Protein AF-A0AA46S4S0-F1 (afdb_monomer_lite)

Foldseek 3Di:
DPLVPLLCVLAFKWWQDAPDDPPSVVQPADPFTKIWGWDRDRQKIKTWIDGLLCCVLPVVDLTWIKIWGQDPVQSQKTKIFTWDQDPNDIDTFFIWIWGDDPQKIWIDTDDPGSSPPSNDIGIIGGHPPDDSVRRDDPSCVSVVNNPD

Sequence (148 aa):
MTWKSEDKEWEGKYISNPEGYLDFETMELSSVSVEIVIWPNQGGISGTIVSPYICKELPFLKYAQLRGNVNFFNSNKVEVEVWDYISGKQVILGKLLLSKVDSILIIKNISSSLLGELNNEIRLAKNPNLAKDEIKPDYDFCSKNISL

Organism: NCBI:txid108980

Secondary structure (DSSP, 8-state):
--HHHHGGGG-EEEESS-TT-TTGGGGT--SS--EEEEEEETTEEEEEEE-HHHHHH-TT-S-EEEEEE--GGGTTEEEEEEEEEETTEEEEEEEEEEEEETTEEEEEE-S--TT-STTSPEEEEEPTT--GGG----TTHHHHS---

Radius of gyration: 14.69 Å; chains: 1; bounding box: 34×40×35 Å

Structure (mmCIF, N/CA/C/O backbone):
data_AF-A0AA46S4S0-F1
#
_entry.id   AF-A0AA46S4S0-F1
#
loop_
_atom_site.group_PDB
_atom_site.id
_atom_site.type_symbol
_atom_site.label_atom_id
_atom_site.label_alt_id
_atom_site.label_comp_id
_atom_site.label_asym_id
_atom_site.label_entity_id
_atom_site.label_seq_id
_atom_site.pdbx_PDB_ins_code
_atom_site.Cartn_x
_atom_site.Cartn_y
_atom_site.Cartn_z
_atom_site.occupancy
_atom_site.B_iso_or_equiv
_atom_site.auth_seq_id
_atom_site.auth_comp_id
_atom_site.auth_asym_id
_atom_site.auth_atom_id
_atom_site.pdbx_PDB_model_num
ATOM 1 N N . MET A 1 1 ? 11.685 23.274 -11.064 1.00 36.12 1 MET A N 1
ATOM 2 C CA . MET A 1 1 ? 10.391 22.566 -11.187 1.00 36.12 1 MET A CA 1
ATOM 3 C C . MET A 1 1 ? 10.682 21.071 -11.180 1.00 36.12 1 MET A C 1
ATOM 5 O O . MET A 1 1 ? 10.967 20.540 -12.239 1.00 36.12 1 MET A O 1
ATOM 9 N N . THR A 1 2 ? 10.703 20.416 -10.016 1.00 50.03 2 THR A N 1
ATOM 10 C CA . THR A 1 2 ? 11.137 18.999 -9.908 1.00 50.03 2 THR A CA 1
ATOM 11 C C . THR A 1 2 ? 10.282 18.144 -8.965 1.00 50.03 2 THR A C 1
ATOM 13 O O . THR A 1 2 ? 10.339 16.929 -9.045 1.00 50.03 2 THR A O 1
ATOM 16 N N . TRP A 1 3 ? 9.385 18.736 -8.166 1.00 42.16 3 TRP A N 1
ATOM 17 C CA . TRP A 1 3 ? 8.473 17.983 -7.286 1.00 42.16 3 TRP A CA 1
ATOM 18 C C . TRP A 1 3 ? 7.451 17.114 -8.037 1.00 42.16 3 TRP A C 1
ATOM 20 O O . TRP A 1 3 ? 7.001 16.109 -7.511 1.00 42.16 3 TRP A O 1
ATOM 30 N N . LYS A 1 4 ? 7.095 17.502 -9.270 1.00 51.22 4 LYS A N 1
ATOM 31 C CA . LYS A 1 4 ? 6.000 16.910 -10.060 1.00 51.22 4 LYS A CA 1
ATOM 32 C C . LYS A 1 4 ? 6.394 15.642 -10.834 1.00 51.22 4 LYS A C 1
ATOM 34 O O . LYS A 1 4 ? 5.555 15.115 -11.566 1.00 51.22 4 LYS A O 1
ATOM 39 N N . SER A 1 5 ? 7.672 15.251 -10.815 1.00 61.97 5 SER A N 1
ATOM 40 C CA . SER A 1 5 ? 8.162 14.043 -11.497 1.00 61.97 5 SER A CA 1
ATOM 41 C C . SER A 1 5 ? 8.348 12.877 -10.538 1.00 61.97 5 SER A C 1
ATOM 43 O O . SER A 1 5 ? 8.002 11.763 -10.901 1.00 61.97 5 SER A O 1
ATOM 45 N N . GLU A 1 6 ? 8.847 13.129 -9.329 1.00 67.06 6 GLU A N 1
ATOM 46 C CA . GLU A 1 6 ? 9.220 12.076 -8.376 1.00 67.06 6 GLU A CA 1
ATOM 47 C C . GLU A 1 6 ? 8.002 11.418 -7.724 1.00 67.06 6 GLU A C 1
ATOM 49 O O . GLU A 1 6 ? 7.951 10.196 -7.617 1.00 67.06 6 GLU A O 1
ATOM 54 N N . ASP A 1 7 ? 6.985 12.200 -7.351 1.00 73.50 7 ASP A N 1
ATOM 55 C CA . ASP A 1 7 ? 5.729 11.672 -6.809 1.00 73.50 7 ASP A CA 1
ATOM 56 C C . ASP A 1 7 ? 4.970 10.827 -7.846 1.00 73.50 7 ASP A C 1
ATOM 58 O O . ASP A 1 7 ? 4.419 9.775 -7.522 1.00 73.50 7 ASP A O 1
ATOM 62 N N . LYS A 1 8 ? 4.995 11.234 -9.119 1.00 81.56 8 LYS A N 1
ATOM 63 C CA . LYS A 1 8 ? 4.362 10.501 -10.226 1.00 81.56 8 LYS A CA 1
ATOM 64 C C . LYS A 1 8 ? 4.934 9.115 -10.464 1.00 81.56 8 LYS A C 1
ATOM 66 O O . LYS A 1 8 ? 4.229 8.269 -11.005 1.00 81.56 8 LYS A O 1
ATOM 71 N N . GLU A 1 9 ? 6.183 8.857 -10.101 1.00 86.31 9 GLU A N 1
ATOM 72 C CA . GLU A 1 9 ? 6.750 7.521 -10.280 1.00 86.31 9 GLU A CA 1
ATOM 73 C C . GLU A 1 9 ? 6.102 6.473 -9.367 1.00 86.31 9 GLU A C 1
ATOM 75 O O . GLU A 1 9 ? 6.152 5.279 -9.675 1.00 86.31 9 GLU A O 1
ATOM 80 N N . TRP A 1 10 ? 5.489 6.919 -8.269 1.00 90.81 10 TRP A N 1
ATOM 81 C CA . TRP A 1 10 ? 4.727 6.080 -7.351 1.00 90.81 10 TRP A CA 1
ATOM 82 C C . TRP A 1 10 ? 3.303 5.805 -7.841 1.00 90.81 10 TRP A C 1
ATOM 84 O O . TRP A 1 10 ? 2.665 4.889 -7.340 1.00 90.81 10 TRP A O 1
ATOM 94 N N . GLU A 1 11 ? 2.798 6.573 -8.813 1.00 92.56 11 GLU A N 1
ATOM 95 C CA . GLU A 1 11 ? 1.435 6.438 -9.334 1.00 92.56 11 GLU A CA 1
ATOM 96 C C . GLU A 1 11 ? 1.198 5.029 -9.891 1.00 92.56 11 GLU A C 1
ATOM 98 O O . GLU A 1 11 ? 1.884 4.609 -10.828 1.00 92.56 11 GLU A O 1
ATOM 103 N N . GLY A 1 12 ? 0.219 4.300 -9.359 1.00 93.94 12 GLY A N 1
ATOM 104 C CA . GLY A 1 12 ? -0.076 2.951 -9.828 1.00 93.94 12 GLY A CA 1
ATOM 105 C C . GLY A 1 12 ? -0.966 2.138 -8.903 1.00 93.94 12 GLY A C 1
ATOM 106 O O . GLY A 1 12 ? -1.176 2.478 -7.741 1.00 93.94 12 GLY A O 1
ATOM 107 N N . LYS A 1 13 ? -1.454 1.020 -9.436 1.00 95.06 13 LYS A N 1
ATOM 108 C CA . LYS A 1 13 ? -2.073 -0.057 -8.666 1.00 95.06 13 LYS A CA 1
ATOM 109 C C . LYS A 1 13 ? -1.077 -1.203 -8.569 1.00 95.06 13 LYS A C 1
ATOM 111 O O . LYS A 1 13 ? -0.617 -1.692 -9.596 1.00 95.06 13 LYS A O 1
ATOM 116 N N . TYR A 1 14 ? -0.745 -1.608 -7.354 1.00 94.69 14 TYR A N 1
ATOM 117 C CA . TYR A 1 14 ? 0.213 -2.666 -7.073 1.00 94.69 14 TYR A CA 1
ATOM 118 C C . TYR A 1 14 ? -0.508 -3.824 -6.400 1.00 94.69 14 TYR A C 1
ATOM 120 O O . TYR A 1 14 ? -1.260 -3.628 -5.443 1.00 94.69 14 TYR A O 1
ATOM 128 N N . ILE A 1 15 ? -0.283 -5.024 -6.921 1.00 92.62 15 ILE A N 1
ATOM 129 C CA . ILE A 1 15 ? -0.963 -6.244 -6.499 1.00 92.62 15 ILE A CA 1
ATOM 130 C C . ILE A 1 15 ? 0.025 -7.405 -6.400 1.00 92.62 15 ILE A C 1
ATOM 132 O O . ILE A 1 15 ? 1.081 -7.422 -7.028 1.00 92.62 15 ILE A O 1
ATOM 136 N N . SER A 1 16 ? -0.334 -8.369 -5.567 1.00 87.62 16 SER A N 1
ATOM 137 C CA . SER A 1 16 ? 0.432 -9.595 -5.285 1.00 87.62 16 SER A CA 1
ATOM 138 C C . SER A 1 16 ? 0.354 -10.617 -6.420 1.00 87.62 16 SER A C 1
ATOM 140 O O . SER A 1 16 ? 1.297 -11.369 -6.625 1.00 87.62 16 SER A O 1
ATOM 142 N N . ASN A 1 17 ? -0.742 -10.614 -7.184 1.00 82.50 17 ASN A N 1
ATOM 143 C CA . ASN A 1 17 ? -0.949 -11.508 -8.321 1.00 82.50 17 ASN A CA 1
ATOM 144 C C . ASN A 1 17 ? -1.313 -10.708 -9.587 1.00 82.50 17 ASN A C 1
ATOM 146 O O . ASN A 1 17 ? -2.492 -10.613 -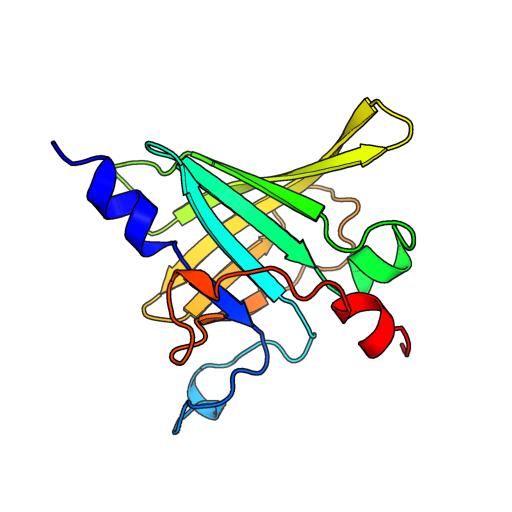9.936 1.00 82.50 17 ASN A O 1
ATOM 150 N N . PRO A 1 18 ? -0.342 -10.032 -10.222 1.00 79.81 18 PRO A N 1
ATOM 151 C CA . PRO A 1 18 ? -0.592 -9.247 -11.420 1.00 79.81 18 PRO A CA 1
ATOM 152 C C . PRO A 1 18 ? -0.735 -10.130 -12.661 1.00 79.81 18 PRO A C 1
ATOM 154 O O . PRO A 1 18 ? 0.110 -10.971 -12.956 1.00 79.81 18 PRO A O 1
ATOM 157 N N . GLU A 1 19 ? -1.763 -9.865 -13.456 1.00 72.88 19 GLU A N 1
ATOM 158 C CA . GLU A 1 19 ? -1.836 -10.390 -14.817 1.00 72.88 19 GLU A CA 1
ATOM 159 C C . GLU A 1 19 ? -0.937 -9.566 -15.758 1.00 72.88 19 GLU A C 1
ATOM 161 O O . GLU A 1 19 ? -0.796 -8.351 -15.600 1.00 72.88 19 GLU A O 1
ATOM 166 N N . GLY A 1 20 ? -0.346 -10.217 -16.766 1.00 68.25 20 GLY A N 1
ATOM 167 C CA . GLY A 1 20 ? 0.411 -9.545 -17.833 1.00 68.25 20 GLY A CA 1
ATOM 168 C C . GLY A 1 20 ? 1.933 -9.492 -17.664 1.00 68.25 20 GLY A C 1
ATOM 169 O O . GLY A 1 20 ? 2.601 -8.918 -18.521 1.00 68.25 20 GLY A O 1
ATOM 170 N N . TYR A 1 21 ? 2.497 -10.108 -16.622 1.00 76.00 21 TYR A N 1
ATOM 171 C CA . TYR A 1 21 ? 3.943 -10.331 -16.516 1.00 76.00 21 TYR A CA 1
ATOM 172 C C . TYR A 1 21 ? 4.326 -11.729 -17.009 1.00 76.00 21 TYR A C 1
ATOM 174 O O . TYR A 1 21 ? 3.789 -12.720 -16.524 1.00 76.00 21 TYR A O 1
ATOM 182 N N . LEU A 1 22 ? 5.272 -11.804 -17.952 1.00 66.25 22 LEU A N 1
ATOM 183 C CA . LEU A 1 22 ? 5.799 -13.076 -18.472 1.00 66.25 22 LEU A CA 1
ATOM 184 C C . LEU A 1 22 ? 6.685 -13.799 -17.442 1.00 66.25 22 LEU A C 1
ATOM 186 O O . LEU A 1 22 ? 6.590 -15.012 -17.312 1.00 66.25 22 LEU A O 1
ATOM 190 N N . ASP A 1 23 ? 7.470 -13.046 -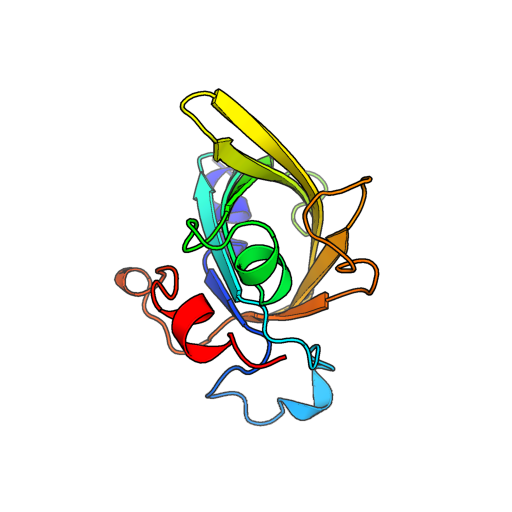16.664 1.00 73.12 23 ASP A N 1
ATOM 191 C CA . ASP A 1 23 ? 8.440 -13.579 -15.694 1.00 73.12 23 ASP A CA 1
ATOM 192 C C . ASP A 1 23 ? 7.989 -13.381 -14.232 1.00 73.12 23 ASP A C 1
ATOM 194 O O . ASP A 1 23 ? 8.803 -13.079 -13.355 1.00 73.12 23 ASP A O 1
ATOM 198 N N . PHE A 1 24 ? 6.686 -13.509 -13.947 1.00 72.25 24 PHE A N 1
ATOM 199 C CA . PHE A 1 24 ? 6.125 -13.213 -12.616 1.00 72.25 24 PHE A CA 1
ATOM 200 C C . PHE A 1 24 ? 6.772 -14.043 -11.487 1.00 72.25 24 PHE A C 1
ATOM 202 O O . PHE A 1 24 ? 6.928 -13.548 -10.370 1.00 72.25 24 PHE A O 1
ATOM 209 N N . GLU A 1 25 ? 7.202 -15.274 -11.786 1.00 74.25 25 GLU A N 1
ATOM 210 C CA . GLU A 1 25 ? 7.838 -16.184 -10.823 1.00 74.25 25 GLU A CA 1
ATOM 211 C C . GLU A 1 25 ? 9.158 -15.624 -10.271 1.00 74.25 25 GLU A C 1
ATOM 213 O O . GLU A 1 25 ? 9.494 -15.848 -9.110 1.00 74.25 25 GLU A O 1
ATOM 218 N N . THR A 1 26 ? 9.885 -14.835 -11.068 1.00 81.00 26 THR A N 1
ATOM 219 C CA . THR A 1 26 ? 11.179 -14.247 -10.675 1.00 81.00 26 THR A CA 1
ATOM 220 C C . THR A 1 26 ? 11.051 -13.007 -9.791 1.00 81.00 26 THR A C 1
ATOM 222 O O . THR A 1 26 ? 12.038 -12.549 -9.220 1.00 81.00 26 THR A O 1
ATOM 225 N N . MET A 1 27 ? 9.846 -12.446 -9.658 1.00 82.69 27 MET A N 1
ATOM 226 C CA . MET A 1 27 ? 9.619 -11.213 -8.896 1.00 82.69 27 MET A CA 1
ATOM 227 C C . MET A 1 27 ? 9.512 -11.449 -7.384 1.00 82.69 27 MET A C 1
ATOM 229 O O . MET A 1 27 ? 9.565 -10.488 -6.606 1.00 82.69 27 MET A O 1
ATOM 233 N N . GLU A 1 28 ? 9.384 -12.716 -6.970 1.00 87.38 28 GLU A N 1
ATOM 234 C CA . GLU A 1 28 ? 9.227 -13.130 -5.570 1.00 87.38 28 GLU A CA 1
ATOM 235 C C . GLU A 1 28 ? 8.070 -12.379 -4.887 1.00 87.38 28 GLU A C 1
ATOM 237 O O . GLU A 1 28 ? 8.216 -11.818 -3.799 1.00 87.38 28 GLU A O 1
ATOM 242 N N . LEU A 1 29 ? 6.920 -12.291 -5.566 1.00 88.75 29 LEU A N 1
ATOM 243 C CA . LEU A 1 29 ? 5.742 -11.608 -5.031 1.00 88.75 29 LEU A CA 1
ATOM 244 C C . LEU A 1 29 ? 5.168 -12.369 -3.837 1.00 88.75 29 LEU A C 1
ATOM 246 O O . LEU A 1 29 ? 5.229 -13.597 -3.754 1.00 88.75 29 LEU A O 1
ATOM 250 N N . SER A 1 30 ? 4.591 -11.629 -2.896 1.00 88.12 30 SER A N 1
ATOM 251 C CA . SER A 1 30 ? 4.001 -12.235 -1.707 1.00 88.12 30 SER A CA 1
ATOM 252 C C . SER A 1 30 ? 2.753 -13.044 -2.049 1.00 88.12 30 SER A C 1
ATOM 254 O O . SER A 1 30 ? 1.896 -12.589 -2.800 1.00 88.12 30 SER A O 1
ATOM 256 N N . SER A 1 31 ? 2.611 -14.213 -1.421 1.00 84.88 31 SER A N 1
ATOM 257 C CA . SER A 1 31 ? 1.440 -15.088 -1.575 1.00 84.88 31 SER A CA 1
ATOM 258 C C . SER A 1 31 ? 0.164 -14.524 -0.944 1.00 84.88 31 SER A C 1
ATOM 260 O O . SER A 1 31 ? -0.938 -14.930 -1.306 1.00 84.88 31 SER A O 1
ATOM 262 N N . VAL A 1 32 ? 0.296 -13.596 0.007 1.00 84.25 32 VAL A N 1
ATOM 263 C CA . VAL A 1 32 ? -0.844 -12.928 0.639 1.00 84.25 32 VAL A CA 1
ATOM 264 C C . VAL A 1 32 ? -1.434 -11.917 -0.335 1.00 84.25 32 VAL A C 1
ATOM 266 O O . VAL A 1 32 ? -0.744 -10.996 -0.775 1.00 84.25 32 VAL A O 1
ATOM 269 N N . SER A 1 33 ? -2.731 -12.050 -0.611 1.00 87.88 33 SER A N 1
ATOM 270 C CA . SER A 1 33 ? -3.470 -11.098 -1.432 1.00 87.88 33 SER A CA 1
ATOM 271 C C . SER A 1 33 ? -3.469 -9.721 -0.774 1.00 87.88 33 SER A C 1
ATOM 273 O O . SER A 1 33 ? -4.149 -9.487 0.216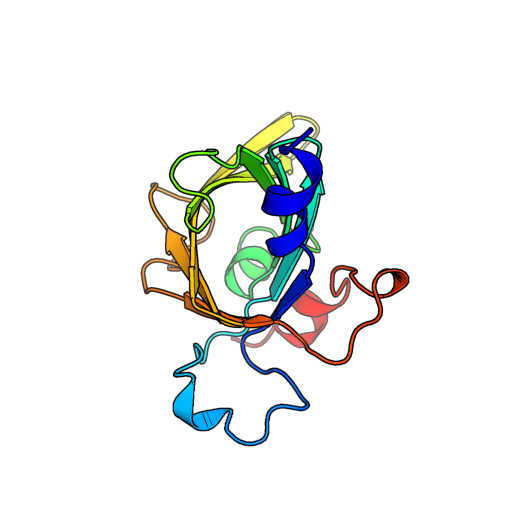 1.00 87.88 33 SER A O 1
ATOM 275 N N . VAL A 1 34 ? -2.684 -8.796 -1.305 1.00 90.25 34 VAL A N 1
ATOM 276 C CA . VAL A 1 34 ? -2.683 -7.380 -0.919 1.00 90.25 34 VAL A CA 1
ATOM 277 C C . VAL A 1 34 ? -2.811 -6.541 -2.181 1.00 90.25 34 VAL A C 1
ATOM 279 O O . VAL A 1 34 ? -2.230 -6.874 -3.221 1.00 90.25 34 VAL A O 1
ATOM 282 N N . GLU A 1 35 ? -3.558 -5.449 -2.065 1.00 93.94 35 GLU A N 1
ATOM 283 C CA . GLU A 1 35 ? -3.640 -4.396 -3.064 1.00 93.94 35 GLU A CA 1
ATOM 284 C C . GLU A 1 35 ? -3.319 -3.047 -2.422 1.00 93.94 35 GLU A C 1
ATOM 286 O O . GLU A 1 35 ? -3.810 -2.709 -1.342 1.00 93.94 35 GLU A O 1
ATOM 291 N N . ILE A 1 36 ? -2.521 -2.251 -3.125 1.00 95.50 36 ILE A N 1
ATOM 292 C CA . ILE A 1 36 ? -2.293 -0.848 -2.805 1.00 95.50 36 ILE A CA 1
ATOM 293 C C . ILE A 1 36 ? -2.413 -0.013 -4.075 1.00 95.50 36 ILE A C 1
ATOM 295 O O . ILE A 1 36 ? -1.862 -0.347 -5.124 1.00 95.50 36 ILE A O 1
ATOM 299 N N . VAL A 1 37 ? -3.147 1.084 -3.980 1.00 96.38 37 VAL A N 1
ATOM 300 C CA . VAL A 1 37 ? -3.280 2.076 -5.043 1.00 96.38 37 VAL A CA 1
ATOM 301 C C . VAL A 1 37 ? -2.636 3.355 -4.556 1.00 96.38 37 VAL A C 1
ATOM 303 O O . VAL A 1 37 ? -2.918 3.791 -3.444 1.00 96.38 37 VAL A O 1
ATOM 306 N N . ILE A 1 38 ? -1.763 3.942 -5.367 1.00 95.69 38 ILE A N 1
ATOM 307 C CA . ILE A 1 38 ? -1.029 5.155 -5.027 1.00 95.69 38 ILE A CA 1
ATOM 308 C C . ILE A 1 38 ? -1.299 6.223 -6.084 1.00 95.69 38 ILE A C 1
ATOM 310 O O . ILE A 1 38 ? -1.191 5.973 -7.287 1.00 95.69 38 ILE A O 1
ATOM 314 N N . TRP A 1 39 ? -1.601 7.430 -5.613 1.00 93.62 39 TRP A N 1
ATOM 315 C CA . TRP A 1 39 ? -1.731 8.642 -6.406 1.00 93.62 39 TRP A CA 1
ATOM 316 C C . TRP A 1 39 ? -0.716 9.696 -5.936 1.00 93.62 39 TRP A C 1
ATOM 318 O O . TRP A 1 39 ? -0.485 9.849 -4.732 1.00 93.62 39 TRP A O 1
ATOM 328 N N . PRO A 1 40 ? -0.113 10.457 -6.862 1.00 90.25 40 PRO A N 1
ATOM 329 C CA . PRO A 1 40 ? 0.785 11.549 -6.514 1.00 90.25 40 PRO A CA 1
ATOM 330 C C . PRO A 1 40 ? 0.002 12.716 -5.905 1.00 90.25 40 PRO A C 1
ATOM 332 O O . PRO A 1 40 ? -1.062 13.093 -6.400 1.00 90.25 40 PRO A O 1
ATOM 335 N N . ASN A 1 41 ? 0.549 13.330 -4.858 1.00 86.06 41 ASN A N 1
ATOM 336 C CA . ASN A 1 41 ? -0.048 14.486 -4.198 1.00 86.06 41 ASN A CA 1
ATOM 337 C C . ASN A 1 41 ? 1.001 15.545 -3.839 1.00 86.06 41 ASN A C 1
ATOM 339 O O . ASN A 1 41 ? 1.461 15.624 -2.705 1.00 86.06 41 ASN A O 1
ATOM 343 N N . GLN A 1 42 ? 1.354 16.369 -4.821 1.00 82.38 42 GLN A N 1
ATOM 344 C CA . GLN A 1 42 ? 2.165 17.582 -4.682 1.00 82.38 42 GLN A CA 1
ATOM 345 C C . GLN A 1 42 ? 3.372 17.478 -3.734 1.00 82.38 42 GLN A C 1
ATOM 347 O O . GLN A 1 42 ? 3.492 18.241 -2.777 1.00 82.38 42 GLN A O 1
ATOM 352 N N . GLY A 1 43 ? 4.286 16.547 -4.023 1.00 82.12 43 GLY A N 1
ATOM 353 C CA . GLY A 1 43 ? 5.463 16.279 -3.178 1.00 82.12 43 GLY A CA 1
ATOM 354 C C . GLY A 1 43 ? 5.236 15.206 -2.106 1.00 82.12 43 GLY A C 1
ATOM 355 O O . GLY A 1 43 ? 6.136 14.880 -1.335 1.00 82.12 43 GLY A O 1
ATOM 356 N N . GLY A 1 44 ? 4.046 14.617 -2.079 1.00 89.12 44 GLY A N 1
ATOM 357 C CA . GLY A 1 44 ? 3.719 13.423 -1.322 1.00 89.12 44 GLY A CA 1
ATOM 358 C C . GLY A 1 44 ? 2.990 12.393 -2.171 1.00 89.12 44 GLY A C 1
ATOM 359 O O . GLY A 1 44 ? 2.825 12.540 -3.382 1.00 89.12 44 GLY A O 1
ATOM 360 N N . ILE A 1 45 ? 2.528 11.350 -1.500 1.00 93.12 45 ILE A N 1
ATOM 361 C CA . ILE A 1 45 ? 1.646 10.335 -2.055 1.00 93.12 45 ILE A CA 1
ATOM 362 C C . ILE A 1 45 ? 0.404 10.204 -1.184 1.00 93.12 45 ILE A C 1
ATOM 364 O O . ILE A 1 45 ? 0.453 10.337 0.041 1.00 93.12 45 ILE A O 1
ATOM 368 N N . SER A 1 46 ? -0.716 9.931 -1.830 1.00 95.25 46 SER A N 1
ATOM 369 C CA . SER A 1 46 ? -1.942 9.449 -1.207 1.00 95.25 46 SER A CA 1
ATOM 370 C C . SER A 1 46 ? -2.334 8.128 -1.852 1.00 95.25 46 SER A C 1
ATOM 372 O O . SER A 1 46 ? -1.733 7.705 -2.838 1.00 95.25 46 SER A O 1
ATOM 374 N N . GLY A 1 47 ? -3.315 7.434 -1.294 1.00 96.00 47 GLY A N 1
ATOM 375 C CA . GLY A 1 47 ? -3.662 6.124 -1.813 1.00 96.00 47 GLY A CA 1
ATOM 376 C C . GLY A 1 47 ? -4.619 5.354 -0.934 1.00 96.00 47 GLY A C 1
ATOM 377 O O . GLY A 1 47 ? -5.128 5.866 0.064 1.00 96.00 47 GLY A O 1
ATOM 378 N N . THR A 1 48 ? -4.792 4.090 -1.281 1.00 96.12 48 THR A N 1
ATOM 379 C CA . THR A 1 48 ? -5.564 3.124 -0.506 1.00 96.12 48 THR A CA 1
ATOM 380 C C . THR A 1 48 ? -4.809 1.816 -0.384 1.00 96.12 48 THR A C 1
ATOM 382 O O . THR A 1 48 ? -4.087 1.439 -1.302 1.00 96.12 48 THR A O 1
ATOM 385 N N . ILE A 1 49 ? -5.010 1.098 0.713 1.00 93.88 49 ILE A N 1
ATOM 386 C CA . ILE A 1 49 ? -4.490 -0.253 0.917 1.00 93.88 49 ILE A CA 1
ATOM 387 C C . ILE A 1 49 ? -5.612 -1.168 1.399 1.00 93.88 49 ILE A C 1
ATOM 389 O O . ILE A 1 49 ? -6.433 -0.779 2.232 1.00 93.88 49 ILE A O 1
ATOM 393 N N . VAL A 1 50 ? -5.642 -2.392 0.884 1.00 92.25 50 VAL A N 1
ATOM 394 C CA . VAL A 1 50 ? -6.563 -3.436 1.326 1.00 92.25 50 VAL A CA 1
ATOM 395 C C . VAL A 1 50 ? -5.856 -4.791 1.353 1.00 92.25 50 VAL A C 1
ATOM 397 O O . VAL A 1 50 ? -4.979 -5.087 0.541 1.00 92.25 50 VAL A O 1
ATOM 400 N N . SER A 1 51 ? -6.216 -5.602 2.341 1.00 89.31 51 SER A N 1
ATOM 401 C CA . SER A 1 51 ? -5.740 -6.970 2.535 1.00 89.31 51 SER A CA 1
ATOM 402 C C . SER A 1 51 ? -6.799 -7.767 3.309 1.00 89.31 51 SER A C 1
ATOM 404 O O . SER A 1 51 ? -7.646 -7.153 3.968 1.00 89.31 51 SER A O 1
ATOM 406 N N . PRO A 1 52 ? -6.752 -9.114 3.306 1.00 87.19 52 PRO A N 1
ATOM 407 C CA . PRO A 1 52 ? -7.640 -9.947 4.113 1.00 87.19 52 PRO A CA 1
ATOM 408 C C . PRO A 1 52 ? -7.638 -9.562 5.595 1.00 87.19 52 PRO A C 1
ATOM 410 O O . PRO A 1 52 ? -8.682 -9.593 6.238 1.00 87.19 52 PRO A O 1
ATOM 413 N N . TYR A 1 53 ? -6.493 -9.125 6.129 1.00 84.56 53 TYR A N 1
ATOM 414 C CA . TYR A 1 53 ? -6.390 -8.644 7.508 1.00 84.56 53 TYR A CA 1
ATOM 415 C C . TYR A 1 53 ? -7.220 -7.379 7.741 1.00 84.56 53 TYR A C 1
ATOM 417 O O . TYR A 1 53 ? -7.999 -7.337 8.687 1.00 84.56 53 TYR A O 1
ATOM 425 N N . ILE A 1 54 ? -7.120 -6.379 6.857 1.00 86.19 54 ILE A N 1
ATOM 426 C CA . ILE A 1 54 ? -7.943 -5.161 6.948 1.00 86.19 54 ILE A CA 1
ATOM 427 C C . ILE A 1 54 ? -9.428 -5.523 6.843 1.00 86.19 54 ILE A C 1
ATOM 429 O O . ILE A 1 54 ? -10.229 -5.034 7.633 1.00 86.19 54 ILE A O 1
ATOM 433 N N . CYS A 1 55 ? -9.788 -6.426 5.929 1.00 88.12 55 CYS A N 1
ATOM 434 C CA . CYS A 1 55 ? -11.165 -6.895 5.772 1.00 88.12 55 CYS A CA 1
ATOM 435 C C . CYS A 1 55 ? -11.693 -7.632 7.014 1.00 88.12 55 CYS A C 1
ATOM 437 O O . CYS A 1 55 ? -12.880 -7.553 7.314 1.00 88.12 55 CYS A O 1
ATOM 439 N N . LYS A 1 56 ? -10.830 -8.352 7.740 1.00 85.88 56 LYS A N 1
ATOM 440 C CA . LYS A 1 56 ? -11.192 -9.077 8.963 1.00 85.88 56 LYS A CA 1
ATOM 441 C C . LYS A 1 56 ? -11.325 -8.151 10.172 1.00 85.88 56 LYS A C 1
ATOM 443 O O . LYS A 1 56 ? -12.305 -8.251 10.904 1.00 85.88 56 LYS A O 1
ATOM 448 N N . GLU A 1 57 ? -10.352 -7.268 10.383 1.00 83.44 57 GLU A N 1
ATOM 449 C CA . GLU A 1 57 ? -10.312 -6.368 11.544 1.00 83.44 57 GLU A CA 1
ATOM 450 C C . GLU A 1 57 ? -11.291 -5.194 11.400 1.00 83.44 57 GLU A C 1
ATOM 452 O O . GLU A 1 57 ? -11.851 -4.708 12.382 1.00 83.44 57 GLU A O 1
ATOM 457 N N . LEU A 1 58 ? -11.525 -4.737 10.166 1.00 84.88 58 LEU A N 1
ATOM 458 C CA . LEU A 1 58 ? -12.370 -3.589 9.843 1.00 84.88 58 LEU A CA 1
ATOM 459 C C . LEU A 1 58 ? -13.368 -3.957 8.727 1.00 84.88 58 LEU A C 1
ATOM 461 O O . LEU A 1 58 ? -13.323 -3.378 7.643 1.00 84.88 58 LEU A O 1
ATOM 465 N N . PRO A 1 59 ? -14.316 -4.884 8.975 1.00 81.94 59 PRO A N 1
ATOM 466 C CA . PRO A 1 59 ? -15.187 -5.467 7.941 1.00 81.94 59 PRO A CA 1
ATOM 467 C C . PRO A 1 59 ? -16.162 -4.478 7.292 1.00 81.94 59 PRO A C 1
ATOM 469 O O . PRO A 1 59 ? -16.767 -4.770 6.263 1.00 81.94 59 PRO A O 1
ATOM 472 N N . PHE A 1 60 ? -16.339 -3.303 7.893 1.00 83.38 60 PHE A N 1
ATOM 473 C CA . PHE A 1 60 ? -17.141 -2.214 7.341 1.00 83.38 60 PHE A CA 1
ATOM 474 C C . PHE A 1 60 ? -16.355 -1.327 6.360 1.00 83.38 60 PHE A C 1
ATOM 476 O O . PHE A 1 60 ? -16.964 -0.524 5.652 1.00 83.38 60 PHE A O 1
ATOM 483 N N . LEU A 1 61 ? -15.024 -1.447 6.314 1.00 83.94 61 LEU A N 1
ATOM 484 C CA . LEU A 1 61 ? -14.171 -0.728 5.373 1.00 83.94 61 LEU A CA 1
ATOM 485 C C . LEU A 1 61 ? -13.950 -1.562 4.112 1.00 83.94 61 LEU A C 1
ATOM 487 O O . LEU A 1 61 ? -13.719 -2.766 4.169 1.00 83.94 61 LEU A O 1
ATOM 491 N N . LYS A 1 62 ? -13.966 -0.896 2.956 1.00 88.31 62 LYS A N 1
ATOM 492 C CA . LYS A 1 62 ? -13.574 -1.514 1.677 1.00 88.31 62 LYS A CA 1
ATOM 493 C C . LYS A 1 62 ? -12.059 -1.507 1.475 1.00 88.31 62 LYS A C 1
ATOM 495 O O . LYS A 1 62 ? -11.519 -2.373 0.802 1.00 88.31 62 LYS A O 1
ATOM 500 N N . TYR A 1 63 ? -11.398 -0.503 2.035 1.00 91.81 63 TYR A N 1
ATOM 501 C CA . TYR A 1 63 ? -9.958 -0.281 2.052 1.00 91.81 63 TYR A CA 1
ATOM 502 C C . TYR A 1 63 ? -9.661 0.750 3.143 1.00 91.81 63 TYR A C 1
ATOM 504 O O . TYR A 1 63 ? -10.563 1.485 3.542 1.00 91.81 63 TYR A O 1
ATOM 512 N N . ALA A 1 64 ? -8.405 0.842 3.571 1.00 93.00 64 ALA A N 1
ATOM 513 C CA . ALA A 1 64 ? -7.915 1.949 4.386 1.00 93.00 64 ALA A CA 1
ATOM 514 C C . ALA A 1 64 ? -7.227 3.003 3.507 1.00 93.00 64 ALA A C 1
ATOM 516 O O . ALA A 1 64 ? -6.685 2.679 2.447 1.00 93.00 64 ALA A O 1
ATOM 517 N N . GLN A 1 65 ? -7.212 4.260 3.947 1.00 95.62 65 GLN A N 1
ATOM 518 C CA . GLN A 1 65 ? -6.488 5.341 3.273 1.00 95.62 65 GLN A CA 1
ATOM 519 C C . GLN A 1 65 ? -4.999 5.289 3.623 1.00 95.62 65 GLN A C 1
ATOM 521 O O . GLN A 1 65 ? -4.625 4.884 4.724 1.00 95.62 65 GLN A O 1
ATOM 526 N N . LEU A 1 66 ? -4.141 5.769 2.723 1.00 95.25 66 LEU A N 1
ATOM 527 C CA . LEU A 1 66 ? -2.726 6.011 3.007 1.00 95.25 66 LEU A CA 1
ATOM 528 C C . LEU A 1 66 ? -2.301 7.423 2.611 1.00 95.25 66 LEU A C 1
ATOM 530 O O . LEU A 1 66 ? -2.842 8.020 1.678 1.00 95.25 66 LEU A O 1
ATOM 534 N N . ARG A 1 67 ? -1.314 7.963 3.325 1.00 96.19 67 ARG A N 1
ATOM 535 C CA . ARG A 1 67 ? -0.657 9.231 2.984 1.00 96.19 67 ARG A CA 1
ATOM 536 C C . ARG A 1 67 ? 0.800 9.234 3.429 1.00 96.19 67 ARG A C 1
ATOM 538 O O . ARG A 1 67 ? 1.109 8.711 4.494 1.00 96.19 67 ARG A O 1
ATOM 545 N N . GLY A 1 68 ? 1.674 9.873 2.664 1.00 93.88 68 GLY A N 1
ATOM 546 C CA . GLY A 1 68 ? 3.074 10.076 3.037 1.00 93.88 68 GLY A CA 1
ATOM 547 C C . GLY A 1 68 ? 3.724 11.188 2.228 1.00 93.88 68 GLY A C 1
ATOM 548 O O . GLY A 1 68 ? 3.179 11.629 1.219 1.00 93.88 68 GLY A O 1
ATOM 549 N N . ASN A 1 69 ? 4.892 11.640 2.673 1.00 89.69 69 ASN A N 1
ATOM 550 C CA . ASN A 1 69 ? 5.660 12.683 1.994 1.00 89.69 69 ASN A CA 1
ATOM 551 C C . ASN A 1 69 ? 6.877 12.058 1.319 1.00 89.69 69 ASN A C 1
ATOM 553 O O . ASN A 1 69 ? 7.652 11.362 1.975 1.00 89.69 69 ASN A O 1
ATOM 557 N N . VAL A 1 70 ? 7.064 12.316 0.026 1.00 84.06 70 VAL A N 1
ATOM 558 C CA . VAL A 1 70 ? 8.211 11.785 -0.715 1.00 84.06 70 VAL A CA 1
ATOM 559 C C . VAL A 1 70 ? 9.406 12.682 -0.426 1.00 84.06 70 VAL A C 1
ATOM 561 O O . VAL A 1 70 ? 9.360 13.893 -0.635 1.00 84.06 70 VAL A O 1
ATOM 564 N N . ASN A 1 71 ? 10.486 12.096 0.088 1.00 76.38 71 ASN A N 1
ATOM 565 C CA . ASN A 1 71 ? 11.712 12.843 0.321 1.00 76.38 71 ASN A CA 1
ATOM 566 C C . ASN A 1 71 ? 12.504 12.955 -0.987 1.00 76.38 71 ASN A C 1
ATOM 568 O O . ASN A 1 71 ? 12.908 11.941 -1.552 1.00 76.38 71 ASN A O 1
ATOM 572 N N . PHE A 1 72 ? 12.786 14.187 -1.408 1.00 68.06 72 PHE A N 1
ATOM 573 C CA . PHE A 1 72 ? 13.572 14.509 -2.603 1.00 68.06 72 PHE A CA 1
ATOM 574 C C . PHE A 1 72 ? 14.931 13.788 -2.652 1.00 68.06 72 PHE A C 1
ATOM 576 O O . PHE A 1 72 ? 15.379 13.340 -3.701 1.00 68.06 72 PHE A O 1
ATOM 583 N N . PHE A 1 73 ? 15.595 13.625 -1.504 1.00 69.69 73 PHE A N 1
ATOM 584 C CA . PHE A 1 73 ? 16.919 12.994 -1.440 1.00 69.69 73 PHE A CA 1
ATOM 585 C C . PHE A 1 73 ? 16.874 11.459 -1.437 1.00 69.69 73 PHE A C 1
ATOM 587 O O . PHE A 1 73 ? 17.921 10.819 -1.518 1.00 69.69 73 PHE A O 1
ATOM 594 N N . ASN A 1 74 ? 15.686 10.863 -1.305 1.00 74.62 74 ASN A N 1
ATOM 595 C CA . ASN A 1 74 ? 15.494 9.420 -1.194 1.00 74.62 74 ASN A CA 1
ATOM 596 C C . ASN A 1 74 ? 14.148 9.013 -1.816 1.00 74.62 74 ASN A C 1
ATOM 598 O O . ASN A 1 74 ? 13.274 8.471 -1.142 1.00 74.62 74 ASN A O 1
ATOM 602 N N . SER A 1 75 ? 13.969 9.317 -3.104 1.00 80.19 75 SER A N 1
ATOM 603 C CA . SER A 1 75 ? 12.690 9.191 -3.820 1.00 80.19 75 SER A CA 1
ATOM 604 C C . SER A 1 75 ? 12.194 7.753 -4.001 1.00 80.19 75 SER A C 1
ATOM 606 O O . SER A 1 75 ? 11.044 7.554 -4.385 1.00 80.19 75 SER A O 1
ATOM 608 N N . ASN A 1 76 ? 13.026 6.745 -3.714 1.00 88.81 76 ASN A N 1
ATOM 609 C CA . ASN A 1 76 ? 12.664 5.328 -3.784 1.00 88.81 76 ASN A CA 1
ATOM 610 C C . ASN A 1 76 ? 12.098 4.774 -2.469 1.00 88.81 76 ASN A C 1
ATOM 612 O O . ASN A 1 76 ? 11.692 3.613 -2.450 1.00 88.81 76 ASN A O 1
ATOM 616 N N . LYS A 1 77 ? 12.067 5.560 -1.384 1.00 92.50 77 LYS A N 1
ATOM 617 C CA . LYS A 1 77 ? 11.467 5.163 -0.106 1.00 92.50 77 LYS A CA 1
ATOM 618 C C . LYS A 1 77 ? 10.548 6.244 0.437 1.00 92.50 77 LYS A C 1
ATOM 620 O O . LYS A 1 77 ? 10.869 7.427 0.396 1.00 92.50 77 LYS A O 1
ATOM 625 N N . VAL A 1 78 ? 9.432 5.828 1.020 1.00 93.44 78 VAL A N 1
ATOM 626 C CA . VAL A 1 78 ? 8.492 6.736 1.677 1.00 93.44 78 VAL A CA 1
ATOM 627 C C . VAL A 1 78 ? 7.859 6.061 2.882 1.00 93.44 78 VAL A C 1
ATOM 629 O O . VAL A 1 78 ? 7.396 4.924 2.809 1.00 93.44 78 VAL A O 1
ATOM 632 N N . GLU A 1 79 ? 7.851 6.771 4.005 1.00 94.06 79 GLU A N 1
ATOM 633 C CA . GLU A 1 79 ? 7.042 6.392 5.156 1.00 94.06 79 GLU A CA 1
ATOM 634 C C . GLU A 1 79 ? 5.619 6.906 4.949 1.00 94.06 79 GLU A C 1
ATOM 636 O O . GLU A 1 79 ? 5.406 8.081 4.631 1.00 94.06 79 GLU A O 1
ATOM 641 N N . VAL A 1 80 ? 4.644 6.021 5.127 1.00 94.62 80 VAL A N 1
ATOM 642 C CA . VAL A 1 80 ? 3.225 6.339 4.993 1.00 94.62 80 VAL A CA 1
ATOM 643 C C . VAL A 1 80 ? 2.470 6.009 6.270 1.00 94.62 80 VAL A C 1
ATOM 645 O O . VAL A 1 80 ? 2.736 5.011 6.940 1.00 94.62 80 VAL A O 1
ATOM 648 N N . GLU A 1 81 ? 1.487 6.841 6.585 1.00 95.69 81 GLU A N 1
ATOM 649 C CA . GLU A 1 81 ? 0.459 6.548 7.574 1.00 95.69 81 GLU A CA 1
ATOM 650 C C . GLU A 1 81 ? -0.712 5.873 6.875 1.00 95.69 81 GLU A C 1
ATOM 652 O O . GLU A 1 81 ? -1.222 6.399 5.883 1.00 95.69 81 GLU A O 1
ATOM 657 N N . VAL A 1 82 ? -1.162 4.747 7.422 1.00 94.56 82 VAL A N 1
ATOM 658 C CA . VAL A 1 82 ? -2.436 4.128 7.063 1.00 94.56 82 VAL A CA 1
ATOM 659 C C . VAL A 1 82 ? -3.477 4.595 8.065 1.00 94.56 82 VAL A C 1
ATOM 661 O O . VAL A 1 82 ? -3.257 4.524 9.277 1.00 94.56 82 VAL A O 1
ATOM 664 N N . TRP A 1 83 ? -4.594 5.112 7.577 1.00 94.56 83 TRP A N 1
ATOM 665 C CA . TRP A 1 83 ? -5.585 5.784 8.403 1.00 94.56 83 TRP A CA 1
ATOM 666 C C . TRP A 1 83 ? -6.993 5.634 7.831 1.00 94.56 83 TRP A C 1
ATOM 668 O O . TRP A 1 83 ? -7.170 5.345 6.651 1.00 94.56 83 TRP A O 1
ATOM 678 N N . ASP A 1 84 ? -7.998 5.844 8.676 1.00 94.06 84 ASP A N 1
ATOM 679 C CA . ASP A 1 84 ? -9.393 5.953 8.244 1.00 94.06 84 ASP A CA 1
ATOM 680 C C . ASP A 1 84 ? -10.235 6.746 9.258 1.00 94.06 84 ASP A C 1
ATOM 682 O O . ASP A 1 84 ? -9.741 7.140 10.318 1.00 94.06 84 ASP A O 1
ATOM 686 N N . TYR A 1 85 ? -11.508 6.982 8.946 1.00 92.44 85 TYR A N 1
ATOM 687 C CA . TYR A 1 85 ? -12.507 7.498 9.871 1.00 92.44 85 TYR A CA 1
ATOM 688 C C . TYR A 1 85 ? -13.304 6.356 10.508 1.00 92.44 85 TYR A C 1
ATOM 690 O O . TYR A 1 85 ? -14.105 5.691 9.856 1.00 92.44 85 TYR A O 1
ATOM 698 N N . ILE A 1 86 ? -13.160 6.186 11.822 1.00 88.31 86 ILE A N 1
ATOM 699 C CA . ILE A 1 86 ? -13.939 5.232 12.616 1.00 88.31 86 ILE A CA 1
ATOM 700 C C . ILE A 1 86 ? -14.846 6.029 13.549 1.00 88.31 86 ILE A C 1
ATOM 702 O O . ILE A 1 86 ? -14.379 6.836 14.356 1.00 88.31 86 ILE A O 1
ATOM 706 N N . SER A 1 87 ? -16.162 5.845 13.410 1.00 89.25 87 SER A N 1
ATOM 707 C CA . SER A 1 87 ? -17.179 6.587 14.174 1.00 89.25 87 SER A CA 1
ATOM 708 C C . SER A 1 87 ? -16.986 8.112 14.109 1.00 89.25 87 SER A C 1
ATOM 710 O O . SER A 1 87 ? -17.087 8.815 15.115 1.00 89.25 87 SER A O 1
ATOM 712 N N . GLY A 1 88 ? -16.650 8.622 12.918 1.00 90.62 88 GLY A N 1
ATOM 713 C CA . GLY A 1 88 ? -16.443 10.050 12.651 1.00 90.62 88 GLY A CA 1
ATOM 714 C C . GLY A 1 88 ? -15.112 10.625 13.146 1.00 90.62 88 GLY A C 1
ATOM 715 O O . GLY A 1 88 ? -14.860 11.813 12.958 1.00 90.62 88 GLY A O 1
ATOM 716 N N . LYS A 1 89 ? -14.239 9.815 13.754 1.00 93.38 89 LYS A N 1
ATOM 717 C CA . LYS A 1 89 ? -12.907 10.239 14.204 1.00 93.38 89 LYS A CA 1
ATOM 718 C C . LYS A 1 89 ? -11.835 9.653 13.306 1.00 93.38 89 LYS A C 1
ATOM 720 O O . LYS A 1 89 ? -11.892 8.474 12.977 1.00 93.38 89 LYS A O 1
ATOM 725 N N . GLN A 1 90 ? -10.846 10.466 12.950 1.00 94.31 90 GLN A N 1
ATOM 726 C CA . GLN A 1 90 ? -9.676 9.965 12.243 1.00 94.31 90 GLN A CA 1
ATOM 727 C C . GLN A 1 90 ? -8.854 9.074 13.185 1.00 94.31 90 GLN A C 1
ATOM 729 O O . GLN A 1 90 ? -8.499 9.494 14.287 1.00 94.31 90 GLN A O 1
ATOM 734 N N . VAL A 1 91 ? -8.540 7.863 12.739 1.00 92.06 91 VAL A N 1
ATOM 735 C CA . VAL A 1 91 ? -7.732 6.879 13.459 1.00 92.06 91 VAL A CA 1
ATOM 736 C C . VAL A 1 91 ? -6.550 6.485 12.582 1.00 92.06 91 VAL A C 1
ATOM 738 O O . VAL A 1 91 ? -6.716 6.185 11.402 1.00 92.06 91 VAL A O 1
ATOM 741 N N . ILE A 1 92 ? -5.348 6.492 13.161 1.00 93.12 92 ILE A N 1
ATOM 742 C CA . ILE A 1 92 ? -4.153 5.932 12.523 1.00 93.12 92 ILE A CA 1
ATOM 743 C C . ILE A 1 92 ? -4.142 4.435 12.817 1.00 93.12 92 ILE A C 1
ATOM 745 O O . ILE A 1 92 ? -4.114 4.026 13.975 1.00 93.12 92 ILE A O 1
ATOM 749 N N . LEU A 1 93 ? -4.174 3.631 11.760 1.00 91.06 93 LEU A N 1
ATOM 750 C CA . LEU A 1 93 ? -4.185 2.173 11.829 1.00 91.06 93 LEU A CA 1
ATOM 751 C C . LEU A 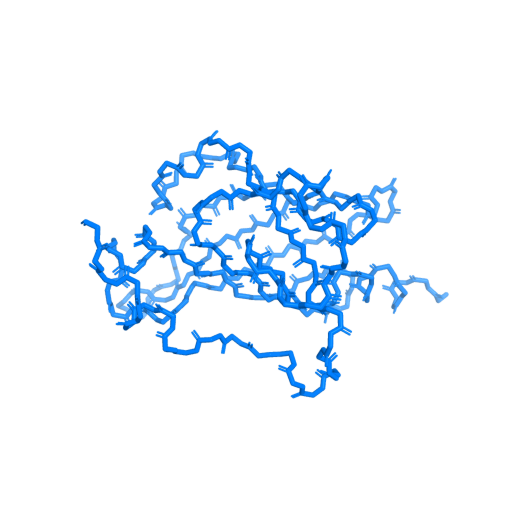1 93 ? -2.765 1.602 11.882 1.00 91.06 93 LEU A C 1
ATOM 753 O O . LEU A 1 93 ? -2.550 0.541 12.457 1.00 91.06 93 LEU A O 1
ATOM 757 N N . GLY A 1 94 ? -1.783 2.302 11.313 1.00 91.25 94 GLY A N 1
ATOM 758 C CA . GLY A 1 94 ? -0.383 1.891 11.345 1.00 91.25 94 GLY A CA 1
ATOM 759 C C . GLY A 1 94 ? 0.510 2.771 10.483 1.00 91.25 94 GLY A C 1
ATOM 760 O O . GLY A 1 94 ? 0.035 3.685 9.805 1.00 91.25 94 GLY A O 1
ATOM 761 N N . LYS A 1 95 ? 1.810 2.478 10.499 1.00 92.62 95 LYS A N 1
ATOM 762 C CA . LYS A 1 95 ? 2.797 3.097 9.615 1.00 92.62 95 LYS A CA 1
ATOM 763 C C . LYS A 1 95 ? 3.522 2.038 8.804 1.00 92.62 95 LYS A C 1
ATOM 765 O O . LYS A 1 95 ? 3.932 1.010 9.340 1.00 92.62 95 LYS A O 1
ATOM 770 N N . LEU A 1 96 ? 3.703 2.314 7.519 1.00 92.88 96 LEU A N 1
ATOM 771 C CA . LEU A 1 96 ? 4.413 1.440 6.595 1.00 92.88 96 LEU A CA 1
ATOM 772 C C . LEU A 1 96 ? 5.606 2.188 6.000 1.00 92.88 96 LEU A C 1
ATOM 774 O O . LEU A 1 96 ? 5.517 3.379 5.712 1.00 92.88 96 LEU A O 1
ATOM 778 N N . LEU A 1 97 ? 6.702 1.476 5.768 1.00 93.44 97 LEU A N 1
ATOM 779 C CA . LEU A 1 97 ? 7.769 1.909 4.881 1.00 93.44 97 LEU A CA 1
ATOM 780 C C . LEU A 1 97 ? 7.532 1.270 3.515 1.00 93.44 97 LEU A C 1
ATOM 782 O O . LEU A 1 97 ? 7.589 0.047 3.380 1.00 93.44 97 LEU A O 1
ATOM 786 N N . LEU A 1 98 ? 7.292 2.102 2.508 1.00 94.75 98 LEU A N 1
ATOM 787 C CA . LEU A 1 98 ? 7.227 1.680 1.118 1.00 94.75 98 LEU A CA 1
ATOM 788 C C . LEU A 1 98 ? 8.595 1.888 0.473 1.00 94.75 98 LEU A C 1
ATOM 790 O O . LEU A 1 98 ? 9.221 2.931 0.660 1.00 94.75 98 LEU A O 1
ATOM 794 N N . SER A 1 99 ? 9.070 0.902 -0.279 1.00 94.12 99 SER A N 1
ATOM 795 C CA . SER A 1 99 ? 10.289 0.988 -1.086 1.00 94.12 99 SER A CA 1
ATOM 796 C C . SER A 1 99 ? 9.996 0.538 -2.512 1.00 94.12 99 SER A C 1
ATOM 798 O O . SER A 1 99 ? 9.313 -0.462 -2.708 1.00 94.12 99 SER A O 1
ATOM 800 N N . LYS A 1 100 ? 10.523 1.249 -3.507 1.00 91.56 100 LYS A N 1
ATOM 801 C CA . LYS A 1 100 ? 10.376 0.897 -4.921 1.00 91.56 100 LYS A CA 1
ATOM 802 C C . LYS A 1 100 ? 11.675 0.304 -5.464 1.00 91.56 100 LYS A C 1
ATOM 804 O O . LYS A 1 100 ? 12.737 0.907 -5.310 1.00 91.56 100 LYS A O 1
ATOM 809 N N . VAL A 1 101 ? 11.566 -0.837 -6.138 1.00 90.38 101 VAL A N 1
ATOM 810 C CA . VAL A 1 101 ? 12.628 -1.449 -6.948 1.00 90.38 101 VAL A CA 1
ATOM 811 C C . VAL A 1 101 ? 12.004 -1.816 -8.290 1.00 90.38 101 VAL A C 1
ATOM 813 O O . VAL A 1 101 ? 11.172 -2.716 -8.356 1.00 90.38 101 VAL A O 1
ATOM 816 N N . ASP A 1 102 ? 12.341 -1.074 -9.343 1.00 87.44 102 ASP A N 1
ATOM 817 C CA . ASP A 1 102 ? 11.727 -1.201 -10.671 1.00 87.44 102 ASP A CA 1
ATOM 818 C C . ASP A 1 102 ? 10.185 -1.138 -10.623 1.00 87.44 102 ASP A C 1
ATOM 820 O O . ASP A 1 102 ? 9.615 -0.124 -10.203 1.00 87.44 102 ASP A O 1
ATOM 824 N N . SER A 1 103 ? 9.496 -2.203 -11.048 1.00 89.06 103 SER A N 1
ATOM 825 C CA . SER A 1 103 ? 8.034 -2.338 -10.985 1.00 89.06 103 SER A CA 1
ATOM 826 C C . SER A 1 103 ? 7.525 -2.972 -9.688 1.00 89.06 103 SER A C 1
ATOM 828 O O . SER A 1 103 ? 6.319 -3.183 -9.557 1.00 89.06 103 SER A O 1
ATOM 830 N N . ILE A 1 104 ? 8.414 -3.278 -8.741 1.00 92.88 104 ILE A N 1
ATOM 831 C CA . ILE A 1 104 ? 8.088 -3.910 -7.464 1.00 92.88 104 ILE A CA 1
ATOM 832 C C . ILE A 1 104 ? 7.990 -2.843 -6.374 1.00 92.88 104 ILE A C 1
ATOM 834 O O . ILE A 1 104 ? 8.887 -2.020 -6.172 1.00 92.88 104 ILE A O 1
ATOM 838 N N . LEU A 1 105 ? 6.887 -2.891 -5.640 1.00 94.81 105 LEU A N 1
ATOM 839 C CA . LEU A 1 105 ? 6.678 -2.173 -4.401 1.00 94.81 105 LEU A CA 1
ATOM 840 C C . LEU A 1 105 ? 6.876 -3.131 -3.230 1.00 94.81 105 LEU A C 1
ATOM 842 O O . LEU A 1 105 ? 6.191 -4.145 -3.108 1.00 94.81 105 LEU A O 1
ATOM 846 N N . ILE A 1 106 ? 7.805 -2.773 -2.358 1.00 94.69 106 ILE A N 1
ATOM 847 C CA . ILE A 1 106 ? 8.122 -3.490 -1.133 1.00 94.69 106 ILE A CA 1
ATOM 848 C C . ILE A 1 106 ? 7.503 -2.727 0.037 1.00 94.69 106 ILE A C 1
ATOM 850 O O . ILE A 1 106 ? 7.768 -1.538 0.215 1.00 94.69 106 ILE A O 1
ATOM 854 N N . ILE A 1 107 ? 6.700 -3.406 0.846 1.00 92.88 107 ILE A N 1
ATOM 855 C CA . ILE A 1 107 ? 5.992 -2.851 1.997 1.00 92.88 107 ILE A CA 1
ATOM 856 C C . ILE A 1 107 ? 6.546 -3.500 3.261 1.00 92.88 107 ILE A C 1
ATOM 858 O O . ILE A 1 107 ? 6.593 -4.725 3.377 1.00 92.88 107 ILE A O 1
ATOM 862 N N . LYS A 1 108 ? 6.939 -2.672 4.229 1.00 91.12 108 LYS A N 1
ATOM 863 C CA . LYS A 1 108 ? 7.320 -3.115 5.574 1.00 91.12 108 LYS A CA 1
ATOM 864 C C . LYS A 1 108 ? 6.478 -2.398 6.607 1.00 91.12 108 LYS A C 1
ATOM 866 O O . LYS A 1 108 ? 6.406 -1.172 6.584 1.00 91.12 108 LYS A O 1
ATOM 871 N N . ASN A 1 109 ? 5.880 -3.136 7.533 1.00 89.06 109 ASN A N 1
ATOM 872 C CA . ASN A 1 109 ? 5.290 -2.523 8.712 1.00 89.06 109 ASN A CA 1
ATOM 873 C C . ASN A 1 109 ? 6.402 -2.002 9.638 1.00 89.06 109 ASN A C 1
ATOM 875 O O . ASN A 1 109 ? 7.351 -2.724 9.939 1.00 89.06 109 ASN A O 1
ATOM 879 N N . ILE A 1 110 ? 6.302 -0.739 10.059 1.00 89.06 110 ILE A N 1
ATOM 880 C CA . ILE A 1 110 ? 7.303 -0.066 10.905 1.00 89.06 110 ILE A CA 1
ATOM 881 C C . ILE A 1 110 ? 6.720 0.435 12.233 1.00 89.06 110 ILE A C 1
ATOM 883 O O . ILE A 1 110 ? 7.398 1.144 12.975 1.00 89.06 110 ILE A O 1
ATOM 887 N N . SER A 1 111 ? 5.472 0.084 12.559 1.00 84.06 111 SER A N 1
ATOM 888 C CA . SER A 1 111 ? 4.861 0.400 13.852 1.00 84.06 111 SER A CA 1
ATOM 889 C C . SER A 1 111 ? 4.080 -0.781 14.424 1.00 84.06 111 SER A C 1
ATOM 891 O O . SER A 1 111 ? 3.688 -1.703 13.708 1.00 84.06 111 SER A O 1
ATOM 893 N N . SER A 1 112 ? 3.765 -0.724 15.722 1.00 68.50 112 SER A N 1
ATOM 894 C CA . SER A 1 112 ? 2.605 -1.463 16.218 1.00 68.50 112 SER A CA 1
ATOM 895 C C . SER A 1 112 ? 1.383 -0.974 15.435 1.00 68.50 112 SER A C 1
ATOM 897 O O . SER A 1 112 ? 1.179 0.235 15.280 1.00 68.50 112 SER A O 1
ATOM 899 N N . SER A 1 113 ? 0.642 -1.894 14.824 1.00 68.25 113 SER A N 1
ATOM 900 C CA . SER A 1 113 ? -0.430 -1.551 13.894 1.00 68.25 113 SER A CA 1
ATOM 901 C C . SER A 1 113 ? -1.654 -2.428 14.133 1.00 68.25 113 SER A C 1
ATOM 903 O O . SER A 1 113 ? -1.550 -3.580 14.547 1.00 68.25 113 SER A O 1
ATOM 905 N N . LEU A 1 114 ? -2.822 -1.865 13.838 1.00 66.75 114 LEU A N 1
ATOM 906 C CA . LEU A 1 114 ? -4.085 -2.585 13.677 1.00 66.75 114 LEU A CA 1
ATOM 907 C C . LEU A 1 114 ? 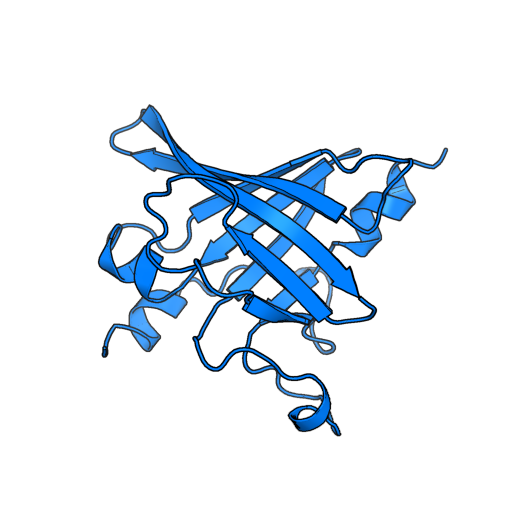-4.157 -3.301 12.317 1.00 66.75 114 LEU A C 1
ATOM 909 O O . LEU A 1 114 ? -5.188 -3.857 11.966 1.00 66.75 114 LEU A O 1
ATOM 913 N N . LEU A 1 115 ? -3.075 -3.272 11.532 1.00 70.31 115 LEU A N 1
ATOM 914 C CA . LEU A 1 115 ? -3.006 -3.898 10.213 1.00 70.31 115 LEU A CA 1
ATOM 915 C C . LEU A 1 115 ? -2.636 -5.391 10.287 1.00 70.31 115 LEU A C 1
ATOM 917 O O . LEU A 1 115 ? -2.502 -6.032 9.248 1.00 70.31 115 LEU A O 1
ATOM 921 N N . GLY A 1 116 ? -2.486 -5.951 11.493 1.00 63.97 116 GLY A N 1
ATOM 922 C CA . GLY A 1 116 ? -2.175 -7.365 11.712 1.00 63.97 116 GLY A CA 1
ATOM 923 C C . GLY A 1 116 ? -0.740 -7.743 11.328 1.00 63.97 116 GLY A C 1
ATOM 924 O O . GLY A 1 116 ? 0.153 -6.896 11.280 1.00 63.97 116 GLY A O 1
ATOM 925 N N . GLU A 1 117 ? -0.513 -9.032 11.048 1.00 57.62 117 GLU A N 1
ATOM 926 C CA . GLU A 1 117 ? 0.792 -9.601 10.672 1.00 57.62 117 GLU A CA 1
ATOM 927 C C . GLU A 1 117 ? 1.263 -9.226 9.250 1.00 57.62 117 GLU A C 1
ATOM 929 O O . GLU A 1 117 ? 1.906 -10.026 8.571 1.00 57.62 117 GLU A O 1
ATOM 934 N N . LEU A 1 118 ? 1.120 -7.967 8.822 1.00 60.69 118 LEU A N 1
ATOM 935 C CA . LEU A 1 118 ? 1.992 -7.408 7.768 1.00 60.69 118 LEU A CA 1
ATOM 936 C C . LEU A 1 118 ? 3.459 -7.282 8.265 1.00 60.69 118 LEU A C 1
ATOM 938 O O . LEU A 1 118 ? 4.177 -6.350 7.908 1.00 60.69 118 LEU A O 1
ATOM 942 N N . ASN A 1 119 ? 3.886 -8.175 9.162 1.00 55.69 119 ASN A N 1
ATOM 943 C CA . ASN A 1 119 ? 5.182 -8.209 9.828 1.00 55.69 119 ASN A CA 1
ATOM 944 C C . ASN A 1 119 ? 6.267 -8.773 8.907 1.00 55.69 119 ASN A C 1
ATOM 946 O O . ASN A 1 119 ? 7.447 -8.496 9.112 1.00 55.69 119 ASN A O 1
ATOM 950 N N . ASN A 1 120 ? 5.872 -9.535 7.885 1.00 70.38 120 ASN A N 1
ATOM 951 C CA . ASN A 1 120 ? 6.768 -9.964 6.823 1.00 70.38 120 ASN A CA 1
ATOM 952 C C . ASN A 1 120 ? 6.813 -8.905 5.719 1.00 70.38 120 ASN A C 1
ATOM 954 O O . ASN A 1 120 ? 5.830 -8.211 5.466 1.00 70.38 120 ASN A O 1
ATOM 958 N N . GLU A 1 121 ? 7.968 -8.779 5.068 1.00 86.94 121 GLU A N 1
ATOM 959 C CA . GLU A 1 121 ? 8.127 -7.939 3.882 1.00 86.94 121 GLU A CA 1
ATOM 960 C C . GLU A 1 121 ? 7.125 -8.374 2.802 1.00 86.94 121 GLU A C 1
ATOM 962 O O . GLU A 1 121 ? 7.108 -9.541 2.408 1.00 86.94 121 GLU A O 1
ATOM 967 N N . ILE A 1 122 ? 6.294 -7.440 2.330 1.00 90.81 122 ILE A N 1
ATOM 968 C CA . ILE A 1 122 ? 5.313 -7.707 1.274 1.00 90.81 122 ILE A CA 1
ATOM 969 C C . ILE A 1 122 ? 5.819 -7.127 -0.034 1.00 90.81 122 ILE A C 1
ATOM 971 O O . ILE A 1 122 ? 6.155 -5.948 -0.101 1.00 90.81 122 ILE A O 1
ATOM 975 N N . ARG A 1 123 ? 5.843 -7.945 -1.080 1.00 93.44 123 ARG A N 1
ATOM 976 C CA . ARG A 1 123 ? 6.315 -7.582 -2.415 1.00 93.44 123 ARG A CA 1
ATOM 977 C C . ARG A 1 123 ? 5.143 -7.641 -3.379 1.00 93.44 123 ARG A C 1
ATOM 979 O O . ARG A 1 123 ? 4.522 -8.689 -3.544 1.00 93.44 123 ARG A O 1
ATOM 986 N N . LEU A 1 124 ? 4.833 -6.502 -3.984 1.00 93.88 124 LEU A N 1
ATOM 987 C CA . LEU A 1 124 ? 3.733 -6.319 -4.927 1.00 93.88 124 LEU A CA 1
ATOM 988 C C . LEU A 1 124 ? 4.286 -5.800 -6.242 1.00 93.88 124 LEU A C 1
ATOM 990 O O . LEU A 1 124 ? 5.192 -4.974 -6.244 1.00 93.88 124 LEU A O 1
ATOM 994 N N . ALA A 1 125 ? 3.708 -6.212 -7.357 1.00 93.81 125 ALA A N 1
ATOM 995 C CA . ALA A 1 125 ? 4.076 -5.690 -8.662 1.00 93.81 125 ALA A CA 1
ATOM 996 C C . ALA A 1 125 ? 3.032 -4.687 -9.151 1.00 93.81 125 ALA A C 1
ATOM 998 O O . ALA A 1 125 ? 1.829 -4.832 -8.919 1.00 93.81 125 ALA A O 1
ATOM 999 N N . LYS A 1 126 ? 3.509 -3.642 -9.824 1.00 93.25 126 LYS A N 1
ATOM 1000 C CA . LYS A 1 126 ? 2.673 -2.636 -10.475 1.00 93.25 126 LYS A CA 1
ATOM 1001 C C . LYS A 1 126 ? 1.887 -3.293 -11.604 1.00 93.25 126 LYS A C 1
ATOM 1003 O O . LYS A 1 126 ? 2.485 -3.911 -12.463 1.00 93.25 126 LYS A O 1
ATOM 1008 N N . ASN A 1 127 ? 0.572 -3.149 -11.659 1.00 90.12 127 ASN A N 1
ATOM 1009 C CA . ASN A 1 127 ? -0.192 -3.659 -12.793 1.00 90.12 127 ASN A CA 1
ATOM 1010 C C . ASN A 1 127 ? 0.179 -2.860 -14.067 1.00 90.12 127 ASN A C 1
ATOM 1012 O O . ASN A 1 127 ? -0.023 -1.641 -14.080 1.00 90.12 127 ASN A O 1
ATOM 1016 N N . PRO A 1 128 ? 0.729 -3.506 -15.116 1.00 84.94 128 PRO A N 1
ATOM 1017 C CA . PRO A 1 128 ? 1.238 -2.810 -16.296 1.00 84.94 128 PRO A CA 1
ATOM 1018 C C . PRO A 1 128 ? 0.136 -2.429 -17.293 1.00 84.94 128 PRO A C 1
ATOM 1020 O O . PRO A 1 128 ? 0.377 -1.611 -18.176 1.00 84.94 128 PRO A O 1
ATOM 1023 N N . ASN A 1 129 ? -1.062 -3.005 -17.158 1.00 81.94 129 ASN A N 1
ATOM 1024 C CA . ASN A 1 129 ? -2.129 -2.912 -18.155 1.00 81.94 129 ASN A CA 1
ATOM 1025 C C . ASN A 1 129 ? -3.146 -1.801 -17.876 1.00 81.94 129 ASN A C 1
ATOM 1027 O O . ASN A 1 129 ? -4.065 -1.617 -18.667 1.00 81.94 129 ASN A O 1
ATOM 1031 N N . LEU A 1 130 ? -3.014 -1.081 -16.760 1.00 81.12 130 LEU A N 1
ATOM 1032 C CA . LEU A 1 130 ? -3.992 -0.069 -16.367 1.00 81.12 130 LEU A CA 1
ATOM 1033 C C . LEU A 1 130 ? -3.654 1.293 -16.963 1.00 81.12 130 LEU A C 1
ATOM 1035 O O . LEU A 1 130 ? -2.570 1.840 -16.732 1.00 81.12 130 LEU A O 1
ATOM 1039 N N . ALA A 1 131 ? -4.625 1.875 -17.663 1.00 78.88 131 ALA A N 1
ATOM 1040 C CA . ALA A 1 131 ? -4.590 3.288 -17.997 1.00 78.88 131 ALA A CA 1
ATOM 1041 C C . ALA A 1 131 ? -4.737 4.144 -16.724 1.00 78.88 131 ALA A C 1
ATOM 1043 O O . ALA A 1 131 ? -5.228 3.697 -15.685 1.00 78.88 131 ALA A O 1
ATOM 1044 N N . LYS A 1 132 ? -4.296 5.407 -16.776 1.00 73.38 132 LYS A N 1
ATOM 1045 C CA . LYS A 1 132 ? -4.263 6.283 -15.587 1.00 73.38 132 LYS A CA 1
ATOM 1046 C C . LYS A 1 132 ? -5.632 6.497 -14.942 1.00 73.38 132 LYS A C 1
ATOM 1048 O O . LYS A 1 132 ? -5.736 6.565 -13.723 1.00 73.38 132 LYS A O 1
ATOM 1053 N N . ASP A 1 133 ? -6.675 6.603 -15.751 1.00 78.88 133 ASP A N 1
ATOM 1054 C CA . ASP A 1 133 ? -8.066 6.775 -15.332 1.00 78.88 133 ASP A CA 1
ATOM 1055 C C . ASP A 1 133 ? -8.703 5.493 -14.761 1.00 78.88 133 ASP A C 1
ATOM 1057 O O . ASP A 1 133 ? -9.768 5.545 -14.134 1.00 78.88 133 ASP A O 1
ATOM 1061 N N . GLU A 1 134 ? -8.015 4.359 -14.900 1.00 82.75 134 GLU A N 1
ATOM 1062 C CA . GLU A 1 134 ? -8.406 3.046 -14.384 1.00 82.75 134 GLU A CA 1
ATOM 1063 C C . GLU A 1 134 ? -7.724 2.707 -13.047 1.00 82.75 134 GLU A C 1
ATOM 1065 O O . GLU A 1 134 ? -8.069 1.709 -12.411 1.00 82.75 134 GLU A O 1
ATOM 1070 N N . ILE A 1 135 ? -6.792 3.547 -12.573 1.00 87.50 135 ILE A N 1
ATOM 1071 C CA . ILE A 1 135 ? -6.106 3.385 -11.283 1.00 87.50 135 ILE A CA 1
ATOM 1072 C C . ILE A 1 135 ? -7.089 3.695 -10.144 1.00 87.50 135 ILE A C 1
ATOM 1074 O O . ILE A 1 135 ? -7.173 4.818 -9.637 1.00 87.50 135 ILE A O 1
ATOM 1078 N N . LYS A 1 136 ? -7.865 2.679 -9.759 1.00 88.94 136 LYS A N 1
ATOM 1079 C CA . LYS A 1 136 ? -8.882 2.739 -8.705 1.00 88.94 136 LYS A CA 1
ATOM 1080 C C . LYS A 1 136 ? -8.771 1.537 -7.757 1.00 88.94 136 LYS A C 1
ATOM 1082 O O . LYS A 1 136 ? -8.320 0.468 -8.187 1.00 88.94 136 LYS A O 1
ATOM 1087 N N . PRO A 1 137 ? -9.194 1.690 -6.489 1.00 89.75 137 PRO A N 1
ATOM 1088 C CA . PRO A 1 137 ? -9.249 0.578 -5.544 1.00 89.75 137 PRO A CA 1
ATOM 1089 C C . PRO A 1 137 ? -10.227 -0.503 -6.022 1.00 89.75 137 PRO A C 1
ATOM 1091 O O . PRO A 1 137 ? -11.276 -0.181 -6.586 1.00 89.75 137 PRO A O 1
ATOM 1094 N N . ASP A 1 138 ? -9.927 -1.778 -5.774 1.00 89.19 138 ASP A N 1
ATOM 1095 C CA . ASP A 1 138 ? -10.904 -2.863 -5.891 1.00 89.19 138 ASP A CA 1
ATOM 1096 C C . ASP A 1 138 ? -11.891 -2.789 -4.718 1.00 89.19 138 ASP A C 1
ATOM 1098 O O . ASP A 1 138 ? -11.644 -3.278 -3.615 1.00 89.19 138 ASP A O 1
ATOM 1102 N N . TYR A 1 139 ? -13.041 -2.162 -4.966 1.00 87.88 139 TYR A N 1
ATOM 1103 C CA . TYR A 1 139 ? -14.112 -2.000 -3.982 1.00 87.88 139 TYR A CA 1
ATOM 1104 C C . TYR A 1 139 ? -14.755 -3.320 -3.531 1.00 87.88 139 TYR A C 1
ATOM 1106 O O . TYR A 1 139 ? -15.483 -3.310 -2.535 1.00 87.88 139 TYR A O 1
ATOM 1114 N N . ASP A 1 140 ? -14.494 -4.420 -4.242 1.00 89.69 140 ASP A N 1
ATOM 1115 C CA . ASP A 1 140 ? -15.016 -5.755 -3.954 1.00 89.69 140 ASP A CA 1
ATOM 1116 C C . ASP A 1 140 ? -13.934 -6.694 -3.401 1.00 89.69 140 ASP A C 1
ATOM 1118 O O . ASP A 1 140 ? -14.192 -7.885 -3.212 1.00 89.69 140 ASP A O 1
ATOM 1122 N N . PHE A 1 141 ? -12.730 -6.179 -3.118 1.00 89.69 141 PHE A N 1
ATOM 1123 C CA . PHE A 1 141 ? -11.599 -6.975 -2.643 1.00 89.69 141 PHE A CA 1
ATOM 1124 C C . PHE A 1 141 ? -11.975 -7.832 -1.430 1.00 89.69 141 PHE A C 1
ATOM 1126 O O . PHE A 1 141 ? -11.743 -9.042 -1.430 1.00 89.69 141 PHE A O 1
ATOM 1133 N N . CYS A 1 142 ? -12.586 -7.220 -0.409 1.00 87.12 142 CYS A N 1
ATOM 1134 C CA . CYS A 1 142 ? -12.980 -7.934 0.801 1.00 87.12 142 CYS A CA 1
ATOM 1135 C C . CYS A 1 142 ? -14.004 -9.026 0.492 1.00 87.12 142 CYS A C 1
ATOM 1137 O O . CYS A 1 142 ? -13.805 -10.165 0.891 1.00 87.12 142 CYS A O 1
ATOM 1139 N N . SER A 1 143 ? -15.030 -8.733 -0.309 1.00 85.81 143 SER A N 1
ATOM 1140 C CA . SER A 1 143 ? -16.054 -9.708 -0.708 1.00 85.81 143 SER A CA 1
ATOM 1141 C C . SER A 1 143 ? -15.472 -10.969 -1.362 1.00 85.81 143 SER A C 1
ATOM 1143 O O . SER A 1 143 ? -16.014 -12.056 -1.182 1.00 85.81 143 SER A O 1
ATOM 1145 N N . LYS A 1 144 ? -14.361 -10.837 -2.099 1.00 82.62 144 LYS A N 1
ATOM 1146 C CA . LYS A 1 144 ? -13.673 -11.944 -2.787 1.00 82.62 144 LYS A CA 1
ATOM 1147 C C . LYS A 1 144 ? -12.713 -12.729 -1.883 1.00 82.62 144 LYS A C 1
ATOM 1149 O O . LYS A 1 144 ? -12.378 -13.860 -2.211 1.00 82.62 144 LYS A O 1
ATOM 1154 N N . ASN A 1 145 ? -12.271 -12.140 -0.769 1.00 71.31 145 ASN A N 1
ATOM 1155 C CA . ASN A 1 145 ? -11.182 -12.653 0.072 1.00 71.31 145 ASN A CA 1
ATOM 1156 C C . ASN A 1 145 ? -11.587 -12.877 1.548 1.00 71.31 145 ASN A C 1
ATOM 1158 O O . ASN A 1 145 ? -10.722 -12.943 2.417 1.00 71.31 145 ASN A O 1
ATOM 1162 N N . ILE A 1 146 ? -12.888 -13.006 1.850 1.00 58.03 146 ILE A N 1
ATOM 1163 C CA . I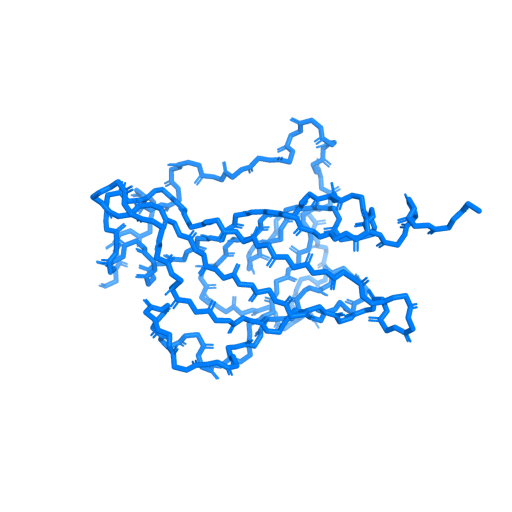LE A 1 146 ? -13.416 -13.293 3.207 1.00 58.03 146 ILE A CA 1
ATOM 1164 C C . ILE A 1 146 ? -13.093 -14.724 3.690 1.00 58.03 146 ILE A C 1
ATOM 1166 O O . ILE A 1 146 ? -13.260 -15.036 4.867 1.00 58.03 146 ILE A O 1
ATOM 1170 N N . SER A 1 147 ? -12.616 -15.610 2.816 1.00 46.38 147 SER A N 1
ATOM 1171 C CA . SER A 1 147 ? -12.357 -17.017 3.137 1.00 46.38 147 SER A CA 1
ATOM 1172 C C . SER A 1 147 ? -10.909 -17.262 3.582 1.00 46.38 147 SER A C 1
ATOM 1174 O O . SER A 1 147 ? -10.101 -17.740 2.789 1.00 46.38 147 SER A O 1
ATOM 1176 N N . LEU A 1 148 ? -10.592 -16.964 4.846 1.00 46.53 148 LEU A N 1
ATOM 1177 C CA . LEU A 1 148 ? -9.449 -17.550 5.564 1.00 46.53 148 LEU A CA 1
ATOM 1178 C C . LEU A 1 148 ? -9.879 -18.031 6.951 1.00 46.53 148 LEU A C 1
ATOM 1180 O O . LEU A 1 148 ? -10.349 -17.188 7.750 1.00 46.53 148 LEU A O 1
#

pLDDT: mean 84.09, std 12.28, range [36.12, 96.38]